Protein AF-A0A898CLA6-F1 (afdb_monomer)

Organism: Staphylococcus aureus (NCBI:txid1280)

Secondary structure (DSSP, 8-state):
--HHHHHHHHHHHHHHHHHHHHHHHHHHHHHHHHHHHHHHHHHHHHHHHHHHHHHHHHHHHHHHHHHHHHHHHTT-TT-HHHHHHHHHHHHHHHHHHHHHHHHT--HHHHHHHHHHHTT--

Radius of gyration: 32.2 Å; Cα contacts (8 Å, |Δi|>4): 39; chains: 1; bounding box: 63×28×93 Å

Solvent-accessible surface area (backbone atoms only — not comparable to full-atom values): 6650 Å² total; per-residue (Å²): 133,58,71,68,60,55,51,54,51,55,53,50,52,53,51,52,54,52,52,50,52,53,52,53,51,52,49,51,54,50,55,51,51,53,53,52,52,50,54,51,49,55,54,47,54,54,49,52,52,51,50,52,50,55,50,51,55,44,48,53,50,29,52,50,26,50,52,52,40,61,60,42,60,78,75,45,89,88,38,68,67,46,57,52,30,50,53,52,27,53,51,39,49,59,47,45,58,48,49,23,67,73,75,70,50,58,63,62,61,51,53,53,51,57,58,56,57,72,73,74,118

Foldseek 3Di:
DDPVVVVVVVVVVVVVVVVVVVVVVVVVVVVVVVVVVVVVVVVVVVVVVVLVVVLVVLVVLLVVLVVQLVVCVVVDPVDPSNVVSVVSNVVSLVVNVVSCVVVVHCVSVVVVVVVVVVVVD

Sequence (121 aa):
MNYETGFQLSVMDARLKKMRKQRDEYKKQRDELIVDIAKLRERNEELEDMWRTLKNELLGRYEFYRFRLNELQLESNANKSVAINMGAKINASAILYRMDKLDGTNEFYEFL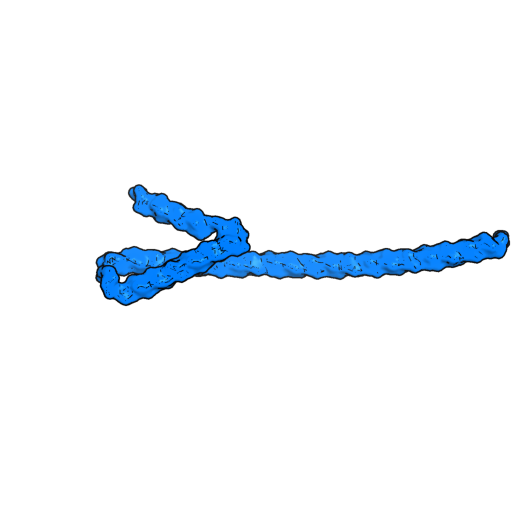GQMEDDTNE

Mean predicted aligned error: 7.44 Å

pLDDT: mean 90.62, std 11.42, range [44.25, 98.62]

Structure (mmCIF, N/CA/C/O backbone):
data_AF-A0A898CLA6-F1
#
_entry.id   AF-A0A898CLA6-F1
#
loop_
_atom_site.group_PDB
_atom_site.id
_atom_site.type_symbol
_atom_site.label_atom_id
_atom_site.label_alt_id
_atom_site.label_comp_id
_atom_site.label_asym_id
_atom_site.label_entity_id
_atom_site.label_seq_id
_atom_site.pdbx_PDB_ins_code
_atom_site.Cartn_x
_atom_site.Cartn_y
_atom_site.Cartn_z
_atom_site.occupancy
_atom_site.B_iso_or_equiv
_atom_site.auth_seq_id
_atom_site.auth_comp_id
_atom_site.auth_asym_id
_atom_site.auth_atom_id
_atom_site.pdbx_PDB_model_num
ATOM 1 N N . MET A 1 1 ? -35.315 0.508 58.890 1.00 62.09 1 MET A N 1
ATOM 2 C CA . MET A 1 1 ? -35.216 -0.032 57.515 1.00 62.09 1 MET A CA 1
ATOM 3 C C . MET A 1 1 ? -35.844 -1.416 57.496 1.00 62.09 1 MET A C 1
ATOM 5 O O . MET A 1 1 ? -35.534 -2.188 58.392 1.00 62.09 1 MET A O 1
ATOM 9 N N . ASN A 1 2 ? -36.729 -1.716 56.539 1.00 78.88 2 ASN A N 1
ATOM 10 C CA . ASN A 1 2 ? -37.276 -3.068 56.359 1.00 78.88 2 ASN A CA 1
ATOM 11 C C . ASN A 1 2 ? -36.193 -3.979 55.734 1.00 78.88 2 ASN A C 1
ATOM 13 O O . ASN A 1 2 ? -35.459 -3.538 54.848 1.00 78.88 2 ASN A O 1
ATOM 17 N N . TYR A 1 3 ? -36.089 -5.224 56.209 1.00 78.69 3 TYR A N 1
ATOM 18 C CA . TYR A 1 3 ? -35.170 -6.265 55.727 1.00 78.69 3 TYR A CA 1
ATOM 19 C C . TYR A 1 3 ? -35.209 -6.420 54.199 1.00 78.69 3 TYR A C 1
ATOM 21 O O . TYR A 1 3 ? -34.172 -6.515 53.546 1.00 78.69 3 TYR A O 1
ATOM 29 N N . GLU A 1 4 ? -36.405 -6.340 53.619 1.00 78.44 4 GLU A N 1
ATOM 30 C CA . GLU A 1 4 ? -36.633 -6.478 52.180 1.00 78.44 4 GLU A CA 1
ATOM 31 C C . GLU A 1 4 ? -36.024 -5.324 51.365 1.00 78.44 4 GLU A C 1
ATOM 33 O O . GLU A 1 4 ? -35.418 -5.540 50.315 1.00 78.44 4 GLU A O 1
ATOM 38 N N . THR A 1 5 ? -36.067 -4.101 51.902 1.00 82.19 5 THR A N 1
ATOM 39 C CA . THR A 1 5 ? -35.413 -2.926 51.306 1.00 82.19 5 THR A CA 1
ATOM 40 C C . THR A 1 5 ? -33.886 -3.041 51.374 1.00 82.19 5 THR A C 1
ATOM 42 O O . THR A 1 5 ? -33.197 -2.702 50.415 1.00 82.19 5 THR A O 1
ATOM 45 N N . GLY A 1 6 ? -33.342 -3.567 52.479 1.00 86.38 6 GLY A N 1
ATOM 46 C CA . GLY A 1 6 ? -31.902 -3.817 52.623 1.00 86.38 6 GLY A CA 1
ATOM 47 C C . GLY A 1 6 ? -31.386 -4.893 51.661 1.00 86.38 6 GLY A C 1
ATOM 48 O O . GLY A 1 6 ? -30.334 -4.725 51.041 1.00 86.38 6 GLY A O 1
ATOM 49 N N . PHE A 1 7 ? -32.158 -5.966 51.471 1.00 86.25 7 PHE A N 1
ATOM 50 C CA . PHE A 1 7 ? -31.835 -7.023 50.515 1.00 86.25 7 PHE A CA 1
ATOM 51 C C . PHE A 1 7 ? -31.806 -6.498 49.071 1.00 86.25 7 PHE A C 1
ATOM 53 O O . PHE A 1 7 ? -30.830 -6.729 48.355 1.00 86.25 7 PHE A O 1
ATOM 60 N N . GLN A 1 8 ? -32.813 -5.723 48.656 1.00 89.31 8 GLN A N 1
ATOM 61 C CA . GLN A 1 8 ? -32.862 -5.130 47.314 1.00 89.31 8 GLN A CA 1
ATOM 62 C C . GLN A 1 8 ? -31.679 -4.187 47.034 1.00 89.31 8 GLN A C 1
ATOM 64 O O . GLN A 1 8 ? -31.080 -4.265 45.957 1.00 89.31 8 GLN A O 1
ATOM 69 N N . LEU A 1 9 ? -31.286 -3.358 48.011 1.00 89.56 9 LEU A N 1
ATOM 70 C CA . LEU A 1 9 ? -30.104 -2.491 47.905 1.00 89.56 9 LEU A CA 1
ATOM 71 C C . LEU A 1 9 ? -28.814 -3.304 47.714 1.00 89.56 9 LEU A C 1
ATOM 73 O O . LEU A 1 9 ? -28.018 -2.994 46.828 1.00 89.56 9 LEU A O 1
ATOM 77 N N . SER A 1 10 ? -28.647 -4.402 48.458 1.00 90.81 10 SER A N 1
ATOM 78 C CA . SER A 1 10 ? -27.470 -5.276 48.327 1.00 90.81 10 SER A CA 1
ATOM 79 C C . SER A 1 10 ? -27.339 -5.898 46.926 1.00 90.81 10 SER A C 1
ATOM 81 O O . SER A 1 10 ? -26.244 -5.984 46.363 1.00 90.81 10 SER A O 1
ATOM 83 N N . VAL A 1 11 ? -28.470 -6.277 46.318 1.00 93.75 11 VAL A N 1
ATOM 84 C CA . VAL A 1 11 ? -28.520 -6.838 44.961 1.00 93.75 11 VAL A CA 1
ATOM 85 C C . VAL A 1 11 ? -28.194 -5.767 43.918 1.00 93.75 11 VAL A C 1
ATOM 87 O O . VAL A 1 11 ? -27.468 -6.047 42.957 1.00 93.75 11 VAL A O 1
ATOM 90 N N . MET A 1 12 ? -28.690 -4.538 44.097 1.00 95.81 12 MET A N 1
ATOM 91 C CA . MET A 1 12 ? -28.342 -3.407 43.231 1.00 95.81 12 MET A CA 1
ATOM 92 C C . MET A 1 12 ? -26.846 -3.093 43.282 1.00 95.81 12 MET A C 1
ATOM 94 O O . MET A 1 12 ? -26.231 -2.966 42.221 1.00 95.81 12 MET A O 1
ATOM 98 N N . ASP A 1 13 ? -26.240 -3.052 44.468 1.00 95.44 13 ASP A N 1
ATOM 99 C CA . ASP A 1 13 ? -24.802 -2.809 44.624 1.00 95.44 13 ASP A CA 1
ATOM 100 C C . ASP A 1 13 ? -23.953 -3.893 43.952 1.00 95.44 13 ASP A C 1
ATOM 102 O O . ASP A 1 13 ? -22.980 -3.590 43.250 1.00 95.44 13 ASP A O 1
ATOM 106 N N . ALA A 1 14 ? -24.343 -5.165 44.085 1.00 95.69 14 ALA A N 1
ATOM 107 C CA . ALA A 1 14 ? -23.670 -6.269 43.408 1.00 95.69 14 ALA A CA 1
ATOM 108 C C . ALA A 1 14 ? -23.733 -6.130 41.874 1.00 95.69 14 A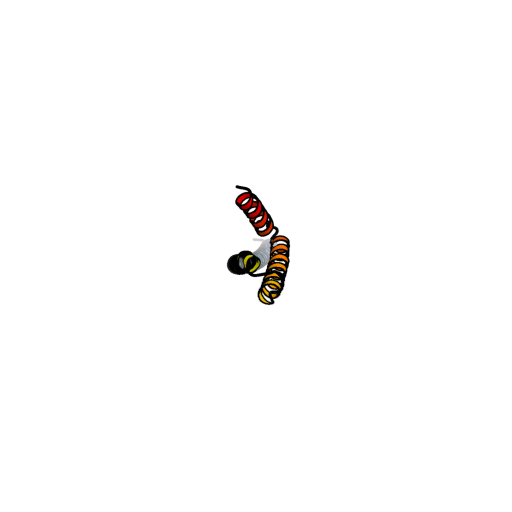LA A C 1
ATOM 110 O O . ALA A 1 14 ? -22.720 -6.314 41.187 1.00 95.69 14 ALA A O 1
ATOM 111 N N . ARG A 1 15 ? -24.897 -5.746 41.326 1.00 95.94 15 ARG A N 1
ATOM 112 C CA . ARG A 1 15 ? -25.068 -5.476 39.886 1.00 95.94 15 ARG A CA 1
ATOM 113 C C . ARG A 1 15 ? -24.218 -4.289 39.433 1.00 95.94 15 ARG A C 1
ATOM 115 O O . ARG A 1 15 ? -23.505 -4.403 38.438 1.00 95.94 15 ARG A O 1
ATOM 122 N N . LEU A 1 16 ? -24.224 -3.189 40.184 1.00 96.81 16 LEU A N 1
ATOM 123 C CA . LEU A 1 16 ? -23.402 -2.003 39.921 1.00 96.81 16 LEU A CA 1
ATOM 124 C C . LEU A 1 16 ? -21.909 -2.338 39.902 1.00 96.81 16 LEU A C 1
ATOM 126 O O . LEU A 1 16 ? -21.192 -1.921 38.991 1.00 96.81 16 LEU A O 1
ATOM 130 N N . LYS A 1 17 ? -21.436 -3.133 40.865 1.00 96.56 17 LYS A N 1
ATOM 131 C CA . LYS A 1 17 ? -20.040 -3.584 40.922 1.00 96.56 17 LYS A CA 1
ATOM 132 C C . LYS A 1 17 ? -19.664 -4.417 39.696 1.00 96.56 17 LYS A C 1
ATOM 134 O O . LYS A 1 17 ? -18.589 -4.209 39.136 1.00 96.56 17 LYS A O 1
ATOM 139 N N . LYS A 1 18 ? -20.545 -5.319 39.250 1.00 96.88 18 LYS A N 1
ATOM 140 C CA . LYS A 1 18 ? -20.336 -6.113 38.028 1.00 96.88 18 LYS A CA 1
ATOM 141 C C . LYS A 1 18 ? -20.267 -5.226 36.781 1.00 96.88 18 LYS A C 1
ATOM 143 O O . LYS A 1 18 ? -19.332 -5.363 36.000 1.00 96.88 18 LYS A O 1
ATOM 148 N N . MET A 1 19 ? -21.195 -4.279 36.641 1.00 96.88 19 MET A N 1
ATOM 149 C CA . MET A 1 19 ? -21.228 -3.342 35.510 1.00 96.88 19 MET A CA 1
ATOM 150 C C . MET A 1 19 ? -19.969 -2.466 35.450 1.00 96.88 19 MET A C 1
ATOM 152 O O . MET A 1 19 ? -19.422 -2.245 34.373 1.00 96.88 19 MET A O 1
ATOM 156 N N . ARG A 1 20 ? -19.467 -1.995 36.601 1.00 97.19 20 ARG A N 1
ATOM 157 C CA . ARG A 1 20 ? -18.213 -1.221 36.664 1.00 97.19 20 ARG A CA 1
ATOM 158 C C . ARG A 1 20 ? -17.012 -2.040 36.195 1.00 97.19 20 ARG A C 1
ATOM 160 O O . ARG A 1 20 ? -16.248 -1.533 35.385 1.00 97.19 20 ARG A O 1
ATOM 167 N N . LYS A 1 21 ? -16.890 -3.299 36.636 1.00 97.12 21 LYS A N 1
ATOM 168 C CA . LYS A 1 21 ? -15.815 -4.199 36.181 1.00 97.12 21 LYS A CA 1
ATOM 169 C C . LYS A 1 21 ? -15.839 -4.395 34.667 1.00 97.12 21 LYS A C 1
ATOM 171 O O . LYS A 1 21 ? -14.825 -4.169 34.024 1.00 97.12 21 LYS A O 1
ATOM 176 N N . GLN A 1 22 ? -17.006 -4.709 34.105 1.00 97.62 22 GLN A N 1
ATOM 177 C CA . GLN A 1 22 ? -17.159 -4.877 32.656 1.00 97.62 22 GLN A CA 1
ATOM 178 C C . GLN A 1 22 ? -16.796 -3.602 31.892 1.00 97.62 22 GLN A C 1
ATOM 180 O O . GLN A 1 22 ? -16.082 -3.649 30.898 1.00 97.62 22 GLN A O 1
ATOM 185 N N . ARG A 1 23 ? -17.241 -2.436 32.374 1.00 97.62 23 ARG A N 1
ATOM 186 C CA . ARG A 1 23 ? -16.865 -1.146 31.785 1.00 97.62 23 ARG A CA 1
ATOM 187 C C . ARG A 1 23 ? -15.349 -0.938 31.802 1.00 97.62 23 ARG A C 1
ATOM 189 O O . ARG A 1 23 ? -14.805 -0.444 30.821 1.00 97.62 23 ARG A O 1
ATOM 196 N N . ASP A 1 24 ? -14.686 -1.253 32.908 1.00 98.00 24 ASP A N 1
ATOM 197 C CA . ASP A 1 24 ? -13.244 -1.040 33.050 1.00 98.00 24 ASP A CA 1
ATOM 198 C C . ASP A 1 24 ? -12.443 -2.033 32.185 1.00 98.00 24 ASP A C 1
ATOM 200 O O . ASP A 1 24 ? -11.459 -1.639 31.563 1.00 98.00 24 ASP A O 1
ATOM 204 N N . GLU A 1 25 ? -12.922 -3.272 32.040 1.00 98.06 25 GLU A N 1
ATOM 205 C CA . GLU A 1 25 ? -12.394 -4.260 31.087 1.00 98.06 25 GLU A CA 1
ATOM 206 C C . GLU A 1 25 ? -12.535 -3.780 29.635 1.00 98.06 25 GLU A C 1
ATOM 208 O O . GLU A 1 25 ? -11.551 -3.773 28.897 1.00 98.06 25 GLU A O 1
ATOM 213 N N . TYR A 1 26 ? -13.715 -3.295 29.233 1.00 98.00 26 TYR A N 1
ATOM 214 C CA . TYR A 1 26 ? -13.919 -2.751 27.886 1.00 98.00 26 TYR A CA 1
ATOM 215 C C . TYR A 1 26 ? -13.074 -1.507 27.618 1.00 98.00 26 TYR A C 1
ATOM 217 O O . TYR A 1 26 ? -12.570 -1.336 26.510 1.00 98.00 26 TYR A O 1
ATOM 225 N N . LYS A 1 27 ? -12.891 -0.636 28.617 1.00 98.06 27 LYS A N 1
ATOM 226 C CA . LYS A 1 27 ? -11.983 0.512 28.496 1.00 98.06 27 LYS A CA 1
ATOM 227 C C . LYS A 1 27 ? -10.553 0.055 28.245 1.00 98.06 27 LYS A C 1
ATOM 229 O O . LYS A 1 27 ? -9.930 0.565 27.324 1.00 98.06 27 LYS A O 1
ATOM 234 N N . LYS A 1 28 ? -10.075 -0.933 29.004 1.00 97.94 28 LYS A N 1
ATOM 235 C CA . LYS A 1 28 ? -8.735 -1.493 28.820 1.00 97.94 28 LYS A CA 1
ATOM 236 C C . LYS A 1 28 ? -8.557 -2.083 27.417 1.00 97.94 28 LYS A C 1
ATOM 238 O O . LYS A 1 28 ? -7.599 -1.729 26.744 1.00 97.94 28 LYS A O 1
ATOM 243 N N . GLN A 1 29 ? -9.506 -2.898 26.953 1.00 98.38 29 GLN A N 1
ATOM 244 C CA . GLN A 1 29 ? -9.466 -3.471 25.600 1.00 98.38 29 GLN A CA 1
ATOM 245 C C . GLN A 1 29 ? -9.475 -2.393 24.514 1.00 98.38 29 GLN A C 1
ATOM 247 O O . GLN A 1 29 ? -8.731 -2.476 23.544 1.00 98.38 29 GLN A O 1
ATOM 252 N N . ARG A 1 30 ? -10.304 -1.357 24.673 1.00 98.38 30 ARG A N 1
ATOM 253 C CA . ARG A 1 30 ? -10.331 -0.222 23.748 1.00 98.38 30 ARG A CA 1
ATOM 254 C C . ARG A 1 30 ? -8.978 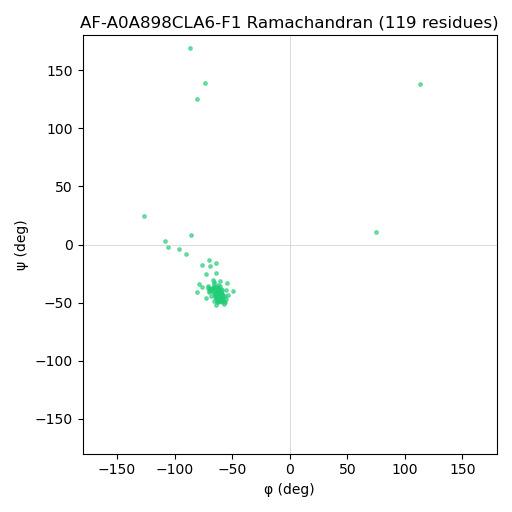0.486 23.710 1.00 98.38 30 ARG A C 1
ATOM 256 O O . ARG A 1 30 ? -8.507 0.808 22.627 1.00 98.38 30 ARG A O 1
ATOM 263 N N . ASP A 1 31 ? -8.382 0.748 24.866 1.00 98.44 31 ASP A N 1
ATOM 2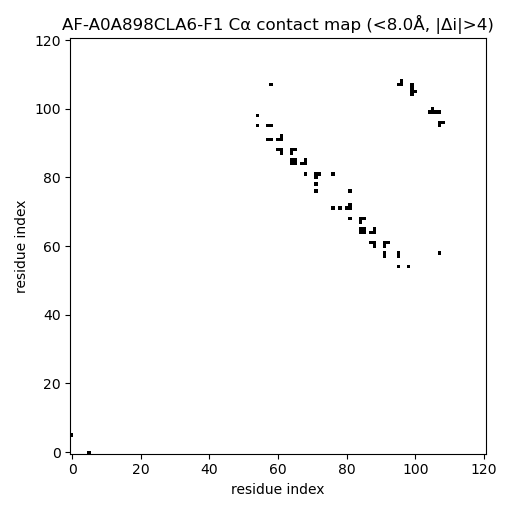64 C CA . ASP A 1 31 ? -7.108 1.461 24.947 1.00 98.44 31 ASP A CA 1
ATOM 265 C C . ASP A 1 31 ? -5.970 0.624 24.325 1.00 98.44 31 ASP A C 1
ATOM 267 O O . ASP A 1 31 ? -5.150 1.169 23.591 1.00 98.44 31 ASP A O 1
ATOM 271 N N . GLU A 1 32 ? -5.979 -0.701 24.510 1.00 98.38 32 GLU A N 1
ATOM 272 C CA . GLU A 1 32 ? -5.073 -1.637 23.821 1.00 98.38 32 GLU A CA 1
ATOM 273 C C . GLU A 1 32 ? -5.268 -1.604 22.294 1.00 98.38 32 GLU A C 1
ATOM 275 O O . GLU A 1 32 ? -4.301 -1.433 21.553 1.00 98.38 32 GLU A O 1
ATOM 280 N N . LEU A 1 33 ? -6.515 -1.656 21.812 1.00 98.56 33 LEU A N 1
ATOM 281 C CA . LEU A 1 33 ? -6.820 -1.564 20.378 1.00 98.56 33 LEU A CA 1
ATOM 282 C C . LEU A 1 33 ? -6.393 -0.225 19.766 1.00 98.56 33 LEU A C 1
ATOM 284 O O . LEU A 1 33 ? -5.939 -0.192 18.625 1.00 98.56 33 LEU A O 1
ATOM 288 N N . ILE A 1 34 ? -6.521 0.882 20.502 1.00 98.62 34 ILE A N 1
ATOM 289 C CA . ILE A 1 34 ? -6.053 2.198 20.045 1.00 98.62 34 ILE A CA 1
ATOM 290 C C . ILE A 1 34 ? -4.535 2.178 19.839 1.00 98.62 34 ILE A C 1
ATOM 292 O O . ILE A 1 34 ? -4.053 2.679 18.822 1.00 98.62 34 ILE A O 1
ATOM 296 N N . VAL A 1 35 ? -3.790 1.585 20.776 1.00 98.56 35 VAL A N 1
ATOM 297 C CA . VAL A 1 35 ? -2.330 1.454 20.670 1.00 98.56 35 VAL A CA 1
ATOM 298 C C . VAL A 1 35 ? -1.943 0.592 19.469 1.00 98.56 35 VAL A C 1
ATOM 300 O O . VAL A 1 35 ? -1.034 0.956 18.724 1.00 98.56 35 VAL A O 1
ATOM 303 N N . ASP A 1 36 ? -2.634 -0.520 19.241 1.00 98.56 36 ASP A N 1
ATOM 304 C CA . ASP A 1 36 ? -2.326 -1.400 18.113 1.00 98.56 36 ASP A CA 1
ATOM 305 C C . ASP A 1 36 ? -2.672 -0.758 16.762 1.00 98.56 36 ASP A C 1
ATOM 307 O O . ASP A 1 36 ? -1.884 -0.849 15.821 1.00 98.56 36 ASP A O 1
ATOM 311 N N . ILE A 1 37 ? -3.785 -0.022 16.670 1.00 98.62 37 ILE A N 1
ATOM 312 C CA . ILE A 1 37 ? -4.123 0.766 15.474 1.00 98.62 37 ILE A CA 1
ATOM 313 C C . ILE A 1 37 ? -3.054 1.829 15.199 1.00 98.62 37 ILE A C 1
ATOM 315 O O . ILE A 1 37 ? -2.715 2.050 14.038 1.00 98.62 37 ILE A O 1
ATOM 319 N N . ALA A 1 38 ? -2.505 2.474 16.232 1.00 98.56 38 ALA A N 1
ATOM 320 C CA . ALA A 1 38 ? -1.435 3.455 16.057 1.00 98.56 38 ALA A CA 1
ATOM 321 C C . ALA A 1 38 ? -0.175 2.819 15.444 1.00 98.56 38 ALA A C 1
ATOM 323 O O . ALA A 1 38 ? 0.341 3.337 14.458 1.00 98.56 38 ALA A O 1
ATOM 324 N N . LYS A 1 39 ? 0.251 1.653 15.948 1.00 98.38 39 LYS A N 1
ATOM 325 C CA . LYS A 1 39 ? 1.392 0.906 15.385 1.00 98.38 39 LYS A CA 1
ATOM 326 C C . LYS A 1 39 ? 1.147 0.457 13.945 1.00 98.38 39 LYS A C 1
ATOM 328 O O . LYS A 1 39 ? 2.056 0.485 13.124 1.00 98.38 39 LYS A O 1
ATOM 333 N N . LEU A 1 40 ? -0.077 0.023 13.630 1.00 98.62 40 LEU A N 1
ATOM 334 C CA . LEU A 1 40 ? -0.432 -0.372 12.266 1.00 98.62 40 LEU A CA 1
ATOM 335 C C . LEU A 1 40 ? -0.386 0.813 11.300 1.00 98.62 40 LEU A C 1
ATOM 337 O O . LEU A 1 40 ? 0.042 0.634 10.166 1.00 98.62 40 LEU A O 1
ATOM 341 N N . ARG A 1 41 ? -0.795 2.008 11.739 1.00 98.50 41 ARG A N 1
ATOM 342 C CA . ARG A 1 41 ? -0.701 3.231 10.929 1.00 98.50 41 ARG A CA 1
ATOM 343 C C . ARG A 1 41 ? 0.747 3.619 10.657 1.00 98.50 41 ARG A C 1
ATOM 345 O O . ARG A 1 41 ? 1.085 3.801 9.498 1.00 98.50 41 ARG A O 1
ATOM 352 N N . GLU A 1 42 ? 1.588 3.639 11.689 1.00 98.38 42 GLU A N 1
ATOM 353 C CA . GLU A 1 42 ? 3.029 3.901 11.553 1.00 98.38 42 GLU A CA 1
ATOM 354 C C . GLU A 1 42 ? 3.678 2.919 10.567 1.00 98.38 42 GLU A C 1
ATOM 356 O O . GLU A 1 42 ? 4.356 3.315 9.625 1.00 98.38 42 GLU A O 1
ATOM 361 N N . ARG A 1 43 ? 3.379 1.621 10.702 1.00 98.12 43 ARG A N 1
ATOM 362 C CA . ARG A 1 43 ? 3.906 0.612 9.781 1.00 98.12 43 ARG A CA 1
ATOM 363 C C . ARG A 1 43 ? 3.380 0.767 8.351 1.00 98.12 43 ARG A C 1
ATOM 365 O O . ARG A 1 43 ? 4.082 0.408 7.410 1.00 98.12 43 ARG A O 1
ATOM 372 N N . ASN A 1 44 ? 2.148 1.242 8.182 1.00 98.25 44 ASN A N 1
ATOM 373 C CA . ASN A 1 44 ? 1.574 1.478 6.862 1.00 98.25 44 ASN A CA 1
ATOM 374 C C . ASN A 1 44 ? 2.242 2.675 6.170 1.00 98.25 44 ASN A C 1
ATOM 376 O O . ASN A 1 44 ? 2.568 2.564 4.995 1.00 98.25 44 ASN A O 1
ATOM 380 N N . GLU A 1 45 ? 2.526 3.753 6.907 1.00 97.75 45 GLU A N 1
ATOM 381 C CA . GLU A 1 45 ? 3.296 4.903 6.404 1.00 97.75 45 GLU A CA 1
ATOM 382 C C . GLU A 1 45 ? 4.699 4.473 5.941 1.00 97.75 45 GLU A C 1
ATOM 384 O O . GLU A 1 45 ? 5.105 4.776 4.821 1.00 97.75 45 GLU A O 1
ATOM 389 N N . GLU A 1 46 ? 5.409 3.659 6.734 1.00 98.25 46 GLU A N 1
ATOM 390 C CA . GLU A 1 46 ? 6.713 3.111 6.327 1.00 98.25 46 GLU A CA 1
ATOM 391 C C . GLU A 1 46 ? 6.632 2.280 5.033 1.00 98.25 46 GLU A C 1
ATOM 393 O O . GLU A 1 46 ? 7.530 2.331 4.190 1.00 98.25 46 GLU A O 1
ATOM 398 N N . LEU A 1 47 ? 5.570 1.486 4.865 1.00 97.75 47 LEU A N 1
ATOM 399 C CA . LEU A 1 47 ? 5.372 0.675 3.662 1.00 97.75 47 LEU A CA 1
ATOM 400 C C . LEU A 1 47 ? 5.054 1.534 2.434 1.00 97.75 47 LEU A C 1
ATOM 402 O O . LEU A 1 47 ? 5.536 1.214 1.346 1.00 97.75 47 LEU A O 1
ATOM 406 N N . GLU A 1 48 ? 4.288 2.612 2.598 1.00 96.81 48 GLU A N 1
ATOM 407 C CA . GLU A 1 48 ? 4.015 3.590 1.540 1.00 96.81 48 GLU A CA 1
ATOM 408 C C . GLU A 1 48 ? 5.310 4.284 1.081 1.00 96.81 48 GLU A C 1
ATOM 410 O O . GLU A 1 48 ? 5.575 4.372 -0.122 1.00 96.81 48 GLU A O 1
ATOM 415 N N . ASP A 1 49 ? 6.183 4.669 2.015 1.00 97.69 49 ASP A N 1
ATOM 416 C CA . ASP A 1 49 ? 7.492 5.257 1.701 1.00 97.69 49 ASP A CA 1
ATOM 417 C C . ASP A 1 49 ? 8.430 4.270 0.987 1.00 97.69 49 ASP A C 1
ATOM 419 O O . ASP A 1 49 ? 9.105 4.616 0.005 1.00 97.69 49 ASP A O 1
ATOM 423 N N . MET A 1 50 ? 8.461 3.012 1.438 1.00 97.88 50 MET A N 1
ATOM 424 C CA . MET A 1 50 ? 9.223 1.950 0.774 1.00 97.88 50 MET A CA 1
ATOM 425 C C . MET A 1 50 ? 8.702 1.682 -0.642 1.00 97.88 50 MET A C 1
ATOM 427 O O . MET A 1 50 ? 9.497 1.520 -1.572 1.00 97.88 50 MET A O 1
ATOM 431 N N . TRP A 1 51 ? 7.379 1.654 -0.819 1.00 97.75 51 TRP A N 1
ATOM 432 C CA . TRP A 1 51 ? 6.739 1.490 -2.122 1.00 97.75 51 TRP A CA 1
ATOM 433 C C . TRP A 1 51 ? 7.136 2.611 -3.081 1.00 97.75 51 TRP A C 1
ATOM 435 O O . TRP A 1 51 ? 7.585 2.341 -4.199 1.00 97.75 51 TRP A O 1
ATOM 445 N N . ARG A 1 52 ? 7.049 3.864 -2.622 1.00 96.38 52 ARG A N 1
ATOM 446 C CA . ARG A 1 52 ? 7.422 5.042 -3.410 1.00 96.38 52 ARG A CA 1
ATOM 447 C C . ARG A 1 52 ? 8.895 5.016 -3.806 1.00 96.38 52 ARG A C 1
ATOM 449 O O . ARG A 1 52 ? 9.225 5.265 -4.963 1.00 96.38 52 ARG A O 1
ATOM 456 N N . THR A 1 53 ? 9.776 4.659 -2.873 1.00 97.94 53 THR A N 1
ATOM 457 C CA . THR A 1 53 ? 11.210 4.484 -3.148 1.00 97.94 53 THR A CA 1
ATOM 458 C C . THR A 1 53 ? 11.443 3.453 -4.251 1.00 97.94 53 THR A C 1
ATOM 460 O O . THR A 1 53 ? 12.107 3.752 -5.242 1.00 97.94 53 THR A O 1
ATOM 463 N N . LEU A 1 54 ? 10.842 2.265 -4.129 1.00 97.69 54 LEU A N 1
ATOM 464 C CA . LEU A 1 54 ? 10.980 1.195 -5.119 1.00 97.69 54 LEU A CA 1
ATOM 465 C C . LEU A 1 54 ? 10.470 1.621 -6.503 1.00 97.69 54 LEU A C 1
ATOM 467 O O . LEU A 1 54 ? 11.095 1.314 -7.521 1.00 97.69 54 LEU A O 1
ATOM 471 N N . LYS A 1 55 ? 9.343 2.337 -6.542 1.00 97.62 55 LYS A N 1
ATOM 472 C CA . LYS A 1 55 ? 8.751 2.845 -7.781 1.00 97.62 55 LYS A CA 1
ATOM 473 C C . LYS A 1 55 ? 9.674 3.848 -8.470 1.00 97.62 55 LYS A C 1
ATOM 475 O O . LYS A 1 55 ? 9.938 3.706 -9.662 1.00 97.62 55 LYS A O 1
ATOM 480 N N . ASN A 1 56 ? 10.234 4.788 -7.710 1.00 96.44 56 ASN A N 1
ATOM 481 C CA . ASN A 1 56 ? 11.182 5.784 -8.212 1.00 96.44 56 ASN A CA 1
ATOM 482 C C . ASN A 1 56 ? 12.482 5.148 -8.720 1.00 96.44 56 ASN A C 1
ATOM 484 O O . ASN A 1 56 ? 12.975 5.516 -9.784 1.00 96.44 56 ASN A O 1
ATOM 488 N N . GLU A 1 57 ? 13.031 4.160 -8.007 1.00 97.75 57 GLU A N 1
ATOM 489 C CA . GLU A 1 57 ? 14.208 3.422 -8.479 1.00 97.75 57 GLU A CA 1
ATOM 490 C C . GLU A 1 57 ? 13.942 2.726 -9.818 1.00 97.75 57 GLU A C 1
ATOM 492 O O . GLU A 1 57 ? 14.787 2.735 -10.717 1.00 97.75 57 GLU A O 1
ATOM 497 N N . LEU A 1 58 ? 12.769 2.107 -9.961 1.00 97.88 58 LEU A N 1
ATOM 498 C CA . LEU A 1 58 ? 12.385 1.438 -11.195 1.00 97.88 58 LEU A CA 1
ATOM 499 C C . LEU A 1 58 ? 12.142 2.433 -12.337 1.00 97.88 58 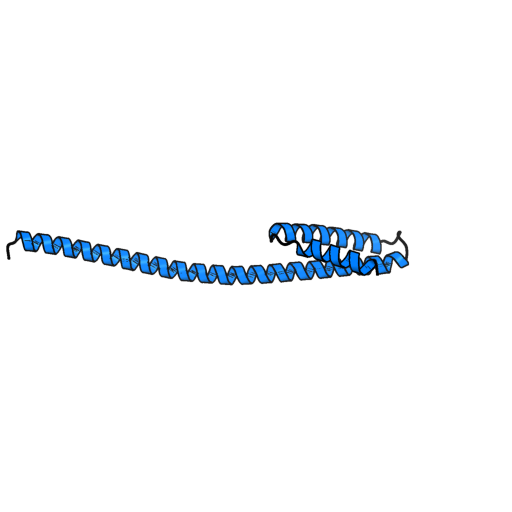LEU A C 1
ATOM 501 O O . LEU A 1 58 ? 12.542 2.151 -13.470 1.00 97.88 58 LEU A O 1
ATOM 505 N N . LEU A 1 59 ? 11.549 3.592 -12.043 1.00 96.62 59 LEU A N 1
ATOM 506 C CA . LEU A 1 59 ? 11.391 4.690 -12.995 1.00 96.62 59 LEU A CA 1
ATOM 507 C C . LEU A 1 59 ? 12.755 5.174 -13.504 1.00 96.62 59 LEU A C 1
ATOM 509 O O . LEU A 1 59 ? 12.977 5.210 -14.713 1.00 96.62 59 LEU A O 1
ATOM 513 N N . GLY A 1 60 ? 13.716 5.402 -12.605 1.00 95.94 60 GLY A N 1
ATOM 514 C CA . GLY A 1 60 ? 15.081 5.775 -12.984 1.00 95.94 60 GLY A CA 1
ATOM 515 C C . GLY A 1 60 ? 15.780 4.711 -13.843 1.00 95.94 60 GLY A C 1
ATOM 516 O O . GLY A 1 60 ? 16.499 5.034 -14.789 1.00 95.94 60 GLY A O 1
ATOM 517 N N . ARG A 1 61 ? 15.533 3.415 -13.595 1.00 97.12 61 ARG A N 1
ATOM 518 C CA . ARG A 1 61 ? 16.029 2.339 -14.480 1.00 97.12 61 ARG A CA 1
ATOM 519 C C . ARG A 1 61 ? 15.373 2.387 -15.858 1.00 97.12 61 ARG A C 1
ATOM 521 O O . ARG A 1 61 ? 16.056 2.177 -16.859 1.00 97.12 61 ARG A O 1
ATOM 528 N N . TYR A 1 62 ? 14.069 2.646 -15.926 1.00 96.44 62 TYR A N 1
ATOM 529 C CA . TYR A 1 62 ? 13.356 2.800 -17.193 1.00 96.44 62 TYR A CA 1
ATOM 530 C C . TYR A 1 62 ? 13.933 3.958 -18.022 1.00 96.44 62 TYR A C 1
ATOM 532 O O . TYR A 1 62 ? 14.243 3.770 -19.204 1.00 96.44 62 TYR A O 1
ATOM 540 N N . GLU A 1 63 ? 14.137 5.116 -17.395 1.00 94.31 63 GLU A N 1
ATOM 541 C CA . GLU A 1 63 ? 14.792 6.282 -17.997 1.00 94.31 63 GLU A CA 1
ATOM 542 C C . GLU A 1 63 ? 16.190 5.947 -18.505 1.00 94.31 63 GLU A C 1
ATOM 544 O O . GLU A 1 63 ? 16.505 6.214 -19.666 1.00 94.31 63 GLU A O 1
ATOM 549 N N . PHE A 1 64 ? 16.998 5.284 -17.676 1.00 94.62 64 PHE A N 1
ATOM 550 C CA . PHE A 1 64 ? 18.339 4.853 -18.050 1.00 94.62 64 PHE A CA 1
ATOM 551 C C . PHE A 1 64 ? 18.327 3.974 -19.307 1.00 94.62 64 PHE A C 1
ATOM 553 O O . PHE A 1 64 ? 19.063 4.243 -20.257 1.00 94.62 64 PHE A O 1
ATOM 560 N N . TYR A 1 65 ? 17.471 2.946 -19.368 1.00 93.81 65 TYR A N 1
ATOM 561 C CA . TYR A 1 65 ? 17.398 2.075 -20.546 1.00 93.81 65 TYR A CA 1
ATOM 562 C C . TYR A 1 65 ? 16.904 2.815 -21.790 1.00 93.81 65 TYR A C 1
ATOM 564 O O . TYR A 1 65 ? 17.396 2.555 -22.888 1.00 93.81 65 TYR A O 1
ATOM 572 N N . ARG A 1 66 ? 15.961 3.753 -21.642 1.00 90.69 66 ARG A N 1
ATOM 573 C CA . ARG A 1 66 ? 15.519 4.618 -22.743 1.00 90.69 66 ARG A CA 1
ATOM 574 C C . ARG A 1 66 ? 16.668 5.481 -23.262 1.00 90.69 66 ARG A C 1
ATOM 576 O O . ARG A 1 66 ? 16.892 5.498 -24.467 1.00 90.69 66 ARG A O 1
ATOM 583 N N . PHE A 1 67 ? 17.393 6.153 -22.373 1.00 90.00 67 PHE A N 1
ATOM 584 C CA . PHE A 1 67 ? 18.536 6.986 -22.735 1.00 90.00 67 PHE A CA 1
ATOM 585 C C . PHE A 1 67 ? 19.608 6.169 -23.469 1.00 90.00 67 PHE A C 1
ATOM 587 O O . PHE A 1 67 ? 20.028 6.533 -24.565 1.00 90.00 67 PHE A O 1
ATOM 594 N N . ARG A 1 68 ? 19.966 4.994 -22.934 1.00 90.00 68 ARG A N 1
ATOM 595 C CA . ARG A 1 68 ? 20.915 4.075 -23.580 1.00 90.00 68 ARG A CA 1
ATOM 596 C C . ARG A 1 68 ? 20.452 3.617 -24.959 1.00 90.00 68 ARG A C 1
ATOM 598 O O . ARG A 1 68 ? 21.277 3.483 -25.855 1.00 90.00 68 ARG A O 1
ATOM 605 N N . LEU A 1 69 ? 19.156 3.367 -25.151 1.00 88.38 69 LEU A N 1
ATOM 606 C CA . LEU A 1 69 ? 18.617 3.023 -26.469 1.00 88.38 69 LEU A CA 1
ATOM 607 C C . LEU A 1 69 ? 18.765 4.172 -27.466 1.00 88.38 69 LEU A C 1
ATOM 609 O O . LEU A 1 69 ? 19.143 3.902 -28.602 1.00 88.38 69 LEU A O 1
ATOM 613 N N . ASN A 1 70 ? 18.526 5.416 -27.047 1.00 85.56 70 ASN A N 1
ATOM 614 C CA . ASN A 1 70 ? 18.719 6.585 -27.907 1.00 85.56 70 ASN A CA 1
ATOM 615 C C . ASN A 1 70 ? 20.189 6.725 -28.344 1.00 85.56 70 ASN A C 1
ATOM 617 O O . ASN A 1 70 ? 20.448 6.929 -29.527 1.00 85.56 70 ASN A O 1
ATOM 621 N N . GLU A 1 71 ? 21.151 6.547 -27.427 1.00 83.69 71 GLU A N 1
ATOM 622 C CA . GLU A 1 71 ? 22.585 6.548 -27.771 1.00 83.69 71 GLU A CA 1
ATOM 623 C C . GLU A 1 71 ? 22.933 5.428 -28.765 1.00 83.69 71 GLU A C 1
ATOM 625 O O . GLU A 1 71 ? 23.587 5.662 -29.777 1.00 83.69 71 GLU A O 1
ATOM 630 N N . LEU A 1 72 ? 22.469 4.202 -28.505 1.00 81.75 72 LEU A N 1
ATOM 631 C CA . LEU A 1 72 ? 22.817 3.027 -29.312 1.00 81.75 72 LEU A CA 1
ATOM 632 C C . LEU A 1 72 ? 22.139 3.000 -30.688 1.00 81.75 72 LEU A C 1
ATOM 634 O O . LEU A 1 72 ? 22.658 2.364 -31.605 1.00 81.75 72 LEU A O 1
ATOM 638 N N . GLN A 1 73 ? 20.988 3.654 -30.858 1.00 67.44 73 GLN A N 1
ATOM 639 C CA . GLN A 1 73 ? 20.328 3.778 -32.162 1.00 67.44 73 GLN A CA 1
ATOM 640 C C . GLN A 1 73 ? 21.176 4.570 -33.170 1.00 67.44 73 GLN A C 1
ATOM 642 O O . GLN A 1 73 ? 21.080 4.308 -34.368 1.00 67.44 73 GLN A O 1
ATOM 647 N N . LEU A 1 74 ? 22.073 5.448 -32.703 1.00 62.62 74 LEU A N 1
ATOM 648 C CA . LEU A 1 74 ? 23.083 6.097 -33.548 1.00 62.62 74 LEU A CA 1
ATOM 649 C C . LEU A 1 74 ? 24.161 5.109 -34.048 1.00 62.62 74 LEU A C 1
ATOM 651 O O . LEU A 1 74 ? 24.834 5.392 -35.036 1.00 62.62 74 LEU A O 1
ATOM 655 N N . GLU A 1 75 ? 24.309 3.941 -33.410 1.00 59.34 75 GLU A N 1
ATOM 656 C CA . GLU A 1 75 ? 25.404 2.986 -33.641 1.00 59.34 75 GLU A CA 1
ATOM 657 C C . GLU A 1 75 ? 25.013 1.711 -34.430 1.00 59.34 75 GLU A C 1
ATOM 659 O O . GLU A 1 75 ? 25.907 0.927 -34.744 1.00 59.34 75 GLU A O 1
ATOM 664 N N . SER A 1 76 ? 23.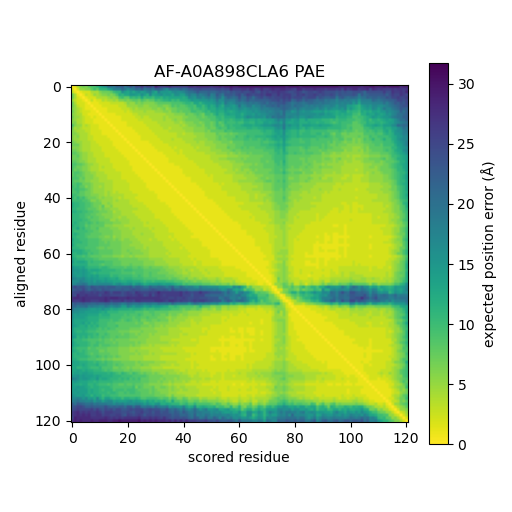729 1.522 -34.808 1.00 60.59 76 SER A N 1
ATOM 665 C CA . SER A 1 76 ? 23.129 0.425 -35.629 1.00 60.59 76 SER A CA 1
ATOM 666 C C . SER A 1 76 ? 22.152 -0.517 -34.897 1.00 60.59 76 SER A C 1
ATOM 668 O O . SER A 1 76 ? 22.418 -1.037 -33.812 1.00 60.59 76 SER A O 1
ATOM 670 N N . ASN A 1 77 ? 21.043 -0.852 -35.573 1.00 62.78 77 ASN A N 1
ATOM 671 C CA . ASN A 1 77 ? 19.936 -1.687 -35.077 1.00 62.78 77 ASN A CA 1
ATOM 672 C C . ASN A 1 77 ? 20.266 -3.185 -34.894 1.00 62.78 77 ASN A C 1
ATOM 674 O O . ASN A 1 77 ? 19.500 -3.902 -34.254 1.00 62.78 77 ASN A O 1
ATOM 678 N N . ALA A 1 78 ? 21.391 -3.681 -35.423 1.00 64.50 78 ALA A N 1
ATOM 679 C CA . ALA A 1 78 ? 21.820 -5.082 -35.268 1.00 64.50 78 ALA A CA 1
ATOM 680 C C . ALA A 1 78 ? 22.616 -5.345 -33.968 1.00 64.50 78 ALA A C 1
ATOM 682 O O . ALA A 1 78 ? 23.193 -6.418 -33.776 1.00 64.50 78 ALA A O 1
ATOM 683 N N . ASN A 1 79 ? 22.681 -4.358 -33.072 1.00 79.25 79 ASN A N 1
ATOM 684 C CA . ASN A 1 79 ? 23.504 -4.399 -31.873 1.00 79.25 79 ASN A CA 1
ATOM 685 C C . ASN A 1 79 ? 22.826 -5.201 -30.742 1.00 79.25 79 ASN A C 1
ATOM 687 O O . ASN A 1 79 ? 21.719 -4.889 -30.303 1.00 79.25 79 ASN A O 1
ATOM 691 N N . LYS A 1 80 ? 23.522 -6.210 -30.200 1.00 84.31 80 LYS A N 1
ATOM 692 C CA . LYS A 1 80 ? 23.059 -6.997 -29.036 1.00 84.31 80 LYS A CA 1
ATOM 693 C C . LYS A 1 80 ? 22.715 -6.111 -27.832 1.00 84.31 80 LYS A C 1
ATOM 695 O O . LYS A 1 80 ? 21.791 -6.424 -27.087 1.00 84.31 80 LYS A O 1
ATOM 700 N N . SER A 1 81 ? 23.430 -4.998 -27.666 1.00 86.19 81 SER A N 1
ATOM 701 C CA . SER A 1 81 ? 23.169 -4.011 -26.616 1.00 86.19 81 SER A CA 1
ATOM 702 C C . SER A 1 81 ? 21.784 -3.369 -26.760 1.00 86.19 81 SER A C 1
ATOM 704 O O . SER A 1 81 ? 21.085 -3.197 -25.761 1.00 86.19 81 SER A O 1
ATOM 706 N N . VAL A 1 82 ? 21.339 -3.087 -27.991 1.00 86.50 82 VAL A N 1
ATOM 707 C CA . VAL A 1 82 ? 19.993 -2.552 -28.261 1.00 86.50 82 VAL A CA 1
ATOM 708 C C . VAL A 1 82 ? 18.938 -3.560 -27.817 1.00 86.50 82 VAL A C 1
ATOM 710 O O . VAL A 1 82 ? 18.048 -3.205 -27.053 1.00 86.50 82 VAL A O 1
ATOM 713 N N . ALA A 1 83 ? 19.072 -4.834 -28.200 1.00 87.75 83 ALA A N 1
ATOM 714 C CA . ALA A 1 83 ? 18.112 -5.871 -27.812 1.00 87.75 83 ALA A CA 1
ATOM 715 C C . ALA A 1 83 ? 17.984 -6.024 -26.282 1.00 87.75 83 ALA A C 1
ATOM 717 O O . ALA A 1 83 ? 16.873 -6.124 -25.760 1.00 87.75 83 ALA A O 1
ATOM 718 N N . ILE A 1 84 ? 19.109 -5.991 -25.557 1.00 90.81 84 ILE A N 1
ATOM 719 C CA . ILE A 1 84 ? 19.131 -6.087 -24.089 1.00 90.81 84 ILE A CA 1
ATOM 720 C C . ILE A 1 84 ? 18.428 -4.885 -23.450 1.00 90.81 84 ILE A C 1
ATOM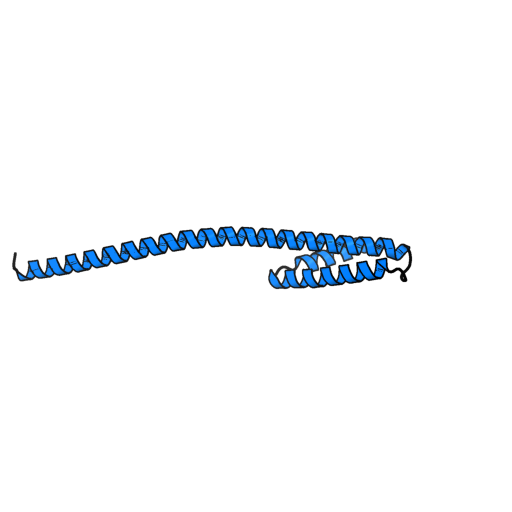 722 O O . ILE A 1 84 ? 17.524 -5.070 -22.635 1.00 90.81 84 ILE A O 1
ATOM 726 N N . ASN A 1 85 ? 18.810 -3.660 -23.826 1.00 91.56 85 ASN A N 1
ATOM 727 C CA . ASN A 1 85 ? 18.214 -2.453 -23.249 1.00 91.56 85 ASN A CA 1
ATOM 728 C C . ASN A 1 85 ? 16.728 -2.323 -23.620 1.00 91.56 85 ASN A C 1
ATOM 730 O O . ASN A 1 85 ? 15.930 -1.899 -22.789 1.00 91.56 85 ASN A O 1
ATOM 734 N N . MET A 1 86 ? 16.328 -2.759 -24.820 1.00 90.94 86 MET A N 1
ATOM 735 C CA . MET A 1 86 ? 14.927 -2.788 -25.249 1.00 90.94 86 MET A CA 1
ATOM 736 C C . MET A 1 86 ? 14.105 -3.734 -24.373 1.00 90.94 86 MET A C 1
ATOM 738 O O . MET A 1 86 ? 13.067 -3.337 -23.845 1.00 90.94 86 MET A O 1
ATOM 742 N N . GLY A 1 87 ? 14.589 -4.962 -24.164 1.00 93.56 87 GLY A N 1
ATOM 743 C CA . GLY A 1 87 ? 13.930 -5.926 -23.284 1.00 93.56 87 GLY A CA 1
ATOM 744 C C . GLY A 1 87 ? 13.832 -5.423 -21.843 1.00 93.56 87 GLY A C 1
ATOM 745 O O . GLY A 1 87 ? 12.775 -5.526 -21.220 1.00 93.56 87 GLY A O 1
ATOM 746 N N . ALA A 1 88 ? 14.903 -4.817 -21.324 1.00 95.50 88 ALA A N 1
ATOM 747 C CA . ALA A 1 88 ? 14.922 -4.248 -19.980 1.00 95.50 88 ALA A CA 1
ATOM 748 C C . ALA A 1 88 ? 13.940 -3.070 -19.826 1.00 95.50 88 ALA A C 1
ATOM 750 O O . ALA A 1 88 ? 13.176 -3.039 -18.861 1.00 95.50 88 ALA A O 1
ATOM 751 N N . LYS A 1 89 ? 13.883 -2.161 -20.810 1.00 95.56 89 LYS A N 1
ATOM 752 C CA . LYS A 1 89 ? 12.919 -1.051 -20.862 1.00 95.56 89 LYS A CA 1
ATOM 753 C C . LYS A 1 89 ? 11.472 -1.553 -20.879 1.00 95.56 89 LYS A C 1
ATOM 755 O O . LYS A 1 89 ? 10.652 -1.059 -20.110 1.00 95.56 89 LYS A O 1
ATOM 760 N N . ILE A 1 90 ? 11.160 -2.542 -21.723 1.00 95.38 90 ILE A N 1
ATOM 761 C CA . ILE A 1 90 ? 9.812 -3.133 -21.820 1.00 95.38 90 ILE A CA 1
ATOM 762 C C . ILE A 1 90 ? 9.406 -3.766 -20.486 1.00 95.38 90 ILE A C 1
ATOM 764 O O . ILE A 1 90 ? 8.297 -3.534 -20.006 1.00 95.38 90 ILE A O 1
ATOM 768 N N . ASN A 1 91 ? 10.309 -4.522 -19.858 1.00 97.62 91 ASN A N 1
ATOM 769 C CA . ASN A 1 91 ? 10.044 -5.134 -18.558 1.00 97.62 91 ASN A CA 1
ATOM 770 C C . ASN A 1 91 ? 9.806 -4.085 -17.465 1.00 97.62 91 ASN A C 1
ATOM 772 O O . ASN A 1 91 ? 8.836 -4.202 -16.719 1.00 97.62 91 ASN A O 1
ATOM 776 N N . ALA A 1 92 ? 10.648 -3.049 -17.387 1.00 97.44 92 ALA A N 1
ATOM 777 C CA . ALA A 1 92 ? 10.480 -1.971 -16.414 1.00 97.44 92 ALA A CA 1
ATOM 778 C C . ALA A 1 92 ? 9.146 -1.233 -16.611 1.00 97.44 92 ALA A C 1
ATOM 780 O O . ALA A 1 92 ? 8.400 -1.057 -15.653 1.00 97.44 92 ALA A O 1
ATOM 781 N N . SER A 1 93 ? 8.795 -0.906 -17.859 1.00 96.75 93 SER A N 1
ATOM 782 C CA . SER A 1 93 ? 7.508 -0.296 -18.214 1.00 96.75 93 SER A CA 1
ATOM 783 C C . SER A 1 93 ? 6.318 -1.155 -17.780 1.00 96.75 93 SER A C 1
ATOM 785 O O . SER A 1 93 ? 5.399 -0.663 -17.130 1.00 96.75 93 SER A O 1
ATOM 787 N N . ALA A 1 94 ? 6.348 -2.459 -18.069 1.00 97.44 94 ALA A N 1
ATOM 788 C CA . ALA A 1 94 ? 5.272 -3.371 -17.689 1.00 97.44 94 ALA A CA 1
ATOM 789 C C . ALA A 1 94 ? 5.086 -3.465 -16.166 1.00 97.44 94 ALA A C 1
ATOM 791 O O . ALA A 1 94 ? 3.957 -3.622 -15.697 1.00 97.44 94 ALA A O 1
ATOM 792 N N . ILE A 1 95 ? 6.174 -3.386 -15.395 1.00 98.12 95 ILE A N 1
ATOM 793 C CA . ILE A 1 95 ? 6.110 -3.375 -13.932 1.00 98.12 95 ILE A CA 1
ATOM 794 C C . ILE A 1 95 ? 5.564 -2.031 -13.437 1.00 98.12 95 ILE A C 1
ATOM 796 O O . ILE A 1 95 ? 4.637 -2.048 -12.635 1.00 98.12 95 ILE A O 1
ATOM 800 N N . LEU A 1 96 ? 6.044 -0.894 -13.949 1.00 97.88 96 LEU A N 1
ATOM 801 C CA . LEU A 1 96 ? 5.555 0.436 -13.560 1.00 97.88 96 LEU A CA 1
ATOM 802 C C . LEU A 1 96 ? 4.049 0.594 -13.820 1.00 97.88 96 LEU A C 1
ATOM 804 O O . LEU A 1 96 ? 3.318 0.999 -12.924 1.00 97.88 96 LEU A O 1
ATOM 808 N N . TYR A 1 97 ? 3.546 0.127 -14.969 1.00 96.94 97 TYR A N 1
ATOM 809 C CA . TYR A 1 97 ? 2.100 0.088 -15.236 1.00 96.94 97 TYR A CA 1
ATOM 810 C C . TYR A 1 97 ? 1.307 -0.772 -14.246 1.00 96.94 97 TYR A C 1
ATOM 812 O O . TYR A 1 97 ? 0.126 -0.524 -14.007 1.00 96.94 97 TYR A O 1
ATOM 820 N N . ARG A 1 98 ? 1.906 -1.840 -13.707 1.00 97.56 98 ARG A N 1
ATOM 821 C CA . ARG A 1 98 ? 1.259 -2.648 -12.664 1.00 97.56 98 ARG A CA 1
ATOM 822 C C . ARG A 1 98 ? 1.304 -1.943 -11.319 1.00 97.56 98 ARG A C 1
ATOM 824 O O . ARG A 1 98 ? 0.335 -2.064 -10.584 1.00 97.56 98 ARG A O 1
ATOM 831 N N . MET A 1 99 ? 2.391 -1.237 -11.014 1.00 97.56 99 MET A N 1
ATOM 832 C CA . MET A 1 99 ? 2.509 -0.452 -9.787 1.00 97.56 99 MET A CA 1
ATOM 833 C C . MET A 1 99 ? 1.431 0.634 -9.742 1.00 97.56 99 MET A C 1
ATOM 835 O O . MET A 1 99 ? 0.672 0.642 -8.783 1.00 97.56 99 MET A O 1
ATOM 839 N N . ASP A 1 100 ? 1.255 1.395 -10.826 1.00 96.44 100 ASP A N 1
ATOM 840 C CA . ASP A 1 100 ? 0.166 2.375 -10.990 1.00 96.44 100 ASP A CA 1
ATOM 841 C C . ASP A 1 100 ? -1.226 1.761 -10.751 1.00 96.44 100 ASP A C 1
ATOM 843 O O . ASP A 1 100 ? -2.069 2.297 -10.039 1.00 96.44 100 ASP A O 1
ATOM 847 N N . LYS A 1 101 ? -1.482 0.561 -11.285 1.00 96.00 101 LYS A N 1
ATOM 848 C CA . LYS A 1 101 ? -2.757 -0.138 -11.041 1.00 96.00 101 LYS A CA 1
ATOM 849 C C . LYS A 1 101 ? -2.946 -0.582 -9.592 1.00 96.00 101 LYS A C 1
ATOM 851 O O . LYS A 1 101 ? -4.087 -0.726 -9.161 1.00 96.00 101 LYS A O 1
ATOM 856 N N . LEU A 1 102 ? -1.859 -0.896 -8.889 1.00 96.00 102 LEU A N 1
ATOM 857 C CA . LEU A 1 102 ? -1.897 -1.391 -7.513 1.00 96.00 102 LEU A CA 1
ATOM 858 C C . LEU A 1 102 ? -2.076 -0.255 -6.511 1.00 96.00 102 LEU A C 1
ATOM 860 O O . LEU A 1 102 ? -2.836 -0.417 -5.560 1.00 96.00 102 LEU A O 1
ATOM 864 N N . ASP A 1 103 ? -1.399 0.869 -6.728 1.00 95.12 103 ASP A N 1
ATOM 865 C CA . ASP A 1 103 ? -1.506 2.054 -5.875 1.00 95.12 103 ASP A CA 1
ATOM 866 C C . ASP A 1 103 ? -2.610 3.028 -6.330 1.00 95.12 103 ASP A C 1
ATOM 868 O O . ASP A 1 103 ? -2.965 3.949 -5.598 1.00 95.12 103 ASP A O 1
ATOM 872 N N . GLY A 1 104 ? -3.210 2.795 -7.502 1.00 95.06 104 GLY A N 1
ATOM 873 C CA . GLY A 1 104 ? -4.280 3.620 -8.061 1.00 95.06 104 GLY A CA 1
ATOM 874 C C . GLY A 1 104 ? -3.792 4.954 -8.625 1.00 95.06 104 GLY A C 1
ATOM 875 O O . GLY A 1 104 ? -4.615 5.818 -8.933 1.00 95.06 104 GLY A O 1
ATOM 876 N N . THR A 1 105 ? -2.479 5.136 -8.749 1.00 94.00 105 THR A N 1
ATOM 877 C CA . THR A 1 105 ? -1.883 6.318 -9.365 1.00 94.00 105 THR A CA 1
ATOM 878 C C . THR A 1 105 ? -1.774 6.144 -10.882 1.00 94.00 105 THR A C 1
ATOM 880 O O . THR A 1 105 ? -1.977 5.062 -11.430 1.00 94.00 105 THR A O 1
ATOM 883 N N . ASN A 1 106 ? -1.465 7.233 -11.579 1.00 93.50 106 ASN A N 1
ATOM 884 C CA . ASN A 1 106 ? -1.219 7.236 -13.021 1.00 93.50 106 ASN A CA 1
ATOM 885 C C . ASN A 1 106 ? 0.142 7.880 -13.341 1.00 93.50 106 ASN A C 1
ATOM 887 O O . ASN A 1 106 ? 0.346 8.422 -14.425 1.00 93.50 106 ASN A O 1
ATOM 891 N N . GLU A 1 107 ? 1.055 7.862 -12.365 1.00 94.00 107 GLU A N 1
ATOM 892 C CA . GLU A 1 107 ? 2.324 8.595 -12.392 1.00 94.00 107 GLU A CA 1
ATOM 893 C C . GLU A 1 107 ? 3.201 8.172 -13.568 1.00 94.00 107 GLU A C 1
ATOM 895 O O . GLU A 1 107 ? 3.801 9.018 -14.226 1.00 94.00 107 GLU A O 1
ATOM 900 N N . PHE A 1 108 ? 3.270 6.871 -13.871 1.00 95.38 108 PHE A N 1
ATOM 901 C CA . PHE A 1 108 ? 4.088 6.411 -14.986 1.00 95.38 108 PHE A CA 1
ATOM 902 C C . PHE A 1 108 ? 3.476 6.801 -16.333 1.00 95.38 108 PHE A C 1
ATOM 904 O O . PHE A 1 108 ? 4.202 7.159 -17.257 1.00 95.38 108 PHE A O 1
ATOM 911 N N . TYR A 1 109 ? 2.150 6.765 -16.459 1.00 92.38 109 TYR A N 1
ATOM 912 C CA . TYR A 1 109 ? 1.477 7.226 -17.674 1.00 92.38 109 TYR A CA 1
ATOM 913 C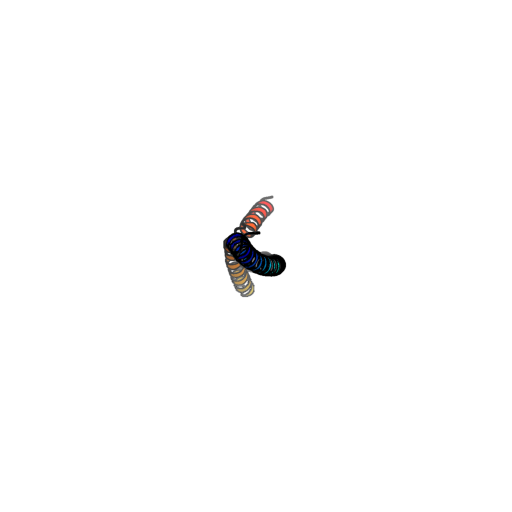 C . TYR A 1 109 ? 1.677 8.731 -17.899 1.00 92.38 109 TYR A C 1
ATOM 915 O O . TYR A 1 109 ? 2.003 9.144 -19.010 1.00 92.38 109 TYR A O 1
ATOM 923 N N . GLU A 1 110 ? 1.524 9.543 -16.851 1.00 93.81 110 GLU A N 1
ATOM 924 C CA . GLU A 1 110 ? 1.765 10.990 -16.901 1.00 93.81 110 GLU A CA 1
ATOM 925 C C . GLU A 1 110 ? 3.219 11.306 -17.253 1.00 93.81 110 GLU A C 1
ATOM 927 O O . GLU A 1 110 ? 3.475 12.135 -18.126 1.00 93.81 110 GLU A O 1
ATOM 932 N N . PHE A 1 111 ? 4.164 10.584 -16.647 1.00 92.81 111 PHE A N 1
ATOM 933 C CA . PHE A 1 111 ? 5.581 10.672 -16.977 1.00 92.81 111 PHE A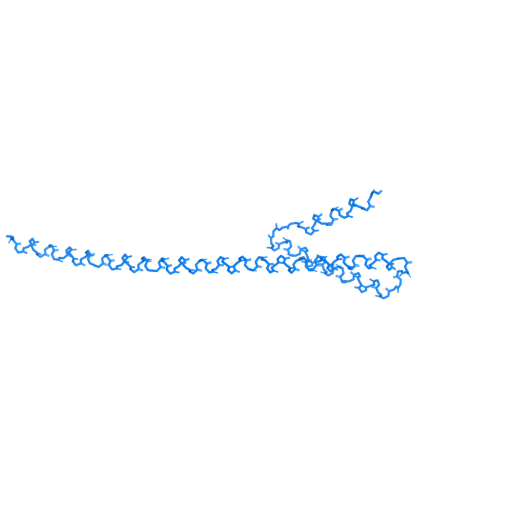 CA 1
ATOM 934 C C . PHE A 1 111 ? 5.852 10.397 -18.465 1.00 92.81 111 PHE A C 1
ATOM 936 O O . PHE A 1 111 ? 6.617 11.116 -19.107 1.00 92.81 111 PHE A O 1
ATOM 943 N N . LEU A 1 112 ? 5.227 9.366 -19.045 1.00 91.75 112 LEU A N 1
ATOM 944 C CA . LEU A 1 112 ? 5.378 9.079 -20.473 1.00 91.75 112 LEU A CA 1
ATOM 945 C C . LEU A 1 112 ? 4.830 10.210 -21.348 1.00 91.75 112 LEU A C 1
ATOM 947 O O . LEU A 1 112 ? 5.484 10.549 -22.329 1.00 91.75 112 LEU A O 1
ATOM 951 N N . GLY A 1 113 ? 3.688 10.796 -20.973 1.00 89.94 113 GLY A N 1
ATOM 952 C CA . GLY A 1 113 ? 3.075 11.914 -21.695 1.00 89.94 113 GLY A CA 1
ATOM 953 C C . GLY A 1 113 ? 3.954 13.165 -21.712 1.00 89.94 113 GLY A C 1
ATOM 954 O O . GLY A 1 113 ? 4.225 13.698 -22.782 1.00 89.94 113 GLY A O 1
ATOM 955 N N . GLN A 1 114 ? 4.491 13.572 -20.556 1.00 88.75 114 GLN A N 1
ATOM 956 C CA . GLN A 1 114 ? 5.416 14.716 -20.463 1.00 88.75 114 GLN A CA 1
ATOM 957 C C . GLN A 1 114 ? 6.627 14.549 -21.391 1.00 88.75 114 GLN A C 1
ATOM 959 O O . GLN A 1 114 ? 7.064 15.481 -22.056 1.00 88.75 114 GLN A O 1
ATOM 964 N N . MET A 1 115 ? 7.136 13.324 -21.494 1.00 80.25 115 MET A N 1
ATOM 965 C CA . MET A 1 115 ? 8.294 13.033 -22.331 1.00 80.25 115 MET A CA 1
ATOM 966 C C . MET A 1 115 ? 7.993 12.973 -23.839 1.00 80.25 115 MET A C 1
ATOM 968 O O . MET A 1 115 ? 8.940 12.949 -24.630 1.00 80.25 115 MET A O 1
ATOM 972 N N . GLU A 1 116 ? 6.731 12.829 -24.249 1.00 73.56 116 GLU A N 1
ATOM 973 C CA . GLU A 1 116 ? 6.321 12.934 -25.658 1.00 73.56 116 GLU A CA 1
ATOM 974 C C . GLU A 1 116 ? 6.226 14.403 -26.086 1.00 73.56 116 GLU A C 1
ATOM 976 O O . GLU A 1 116 ? 6.608 14.732 -27.208 1.00 73.56 116 GLU A O 1
ATOM 981 N N . ASP A 1 117 ? 5.819 15.290 -25.178 1.00 69.50 117 ASP A N 1
ATOM 982 C CA . ASP A 1 117 ? 5.783 16.734 -25.424 1.00 69.50 117 ASP A CA 1
ATOM 983 C C . ASP A 1 117 ? 7.206 17.317 -25.556 1.00 69.50 117 ASP A C 1
ATOM 985 O O . ASP A 1 117 ? 7.496 17.996 -26.540 1.00 69.50 117 ASP A O 1
ATOM 989 N N . ASP A 1 118 ? 8.140 16.933 -24.674 1.00 60.59 118 ASP A N 1
ATOM 990 C CA . ASP A 1 118 ? 9.546 17.393 -24.690 1.00 60.59 118 ASP A CA 1
ATOM 991 C C . ASP A 1 118 ? 10.350 16.972 -25.942 1.00 60.59 118 ASP A C 1
ATOM 993 O O . ASP A 1 118 ? 11.441 17.483 -26.188 1.00 60.59 118 ASP A O 1
ATOM 997 N N . THR A 1 119 ? 9.864 16.003 -26.728 1.00 58.62 119 THR A N 1
ATOM 998 C CA . THR A 1 119 ? 10.543 15.551 -27.964 1.00 58.62 119 THR A CA 1
ATOM 999 C C . THR A 1 119 ? 10.015 16.213 -29.238 1.00 58.62 119 THR A C 1
ATOM 1001 O O . THR A 1 119 ? 10.570 15.964 -30.310 1.00 58.62 119 THR A O 1
ATOM 1004 N N . ASN A 1 120 ? 8.974 17.047 -29.132 1.00 56.03 120 ASN A N 1
ATOM 1005 C CA . ASN A 1 120 ? 8.321 17.722 -30.257 1.00 56.03 120 ASN A CA 1
ATOM 1006 C C . ASN A 1 120 ? 8.591 19.245 -30.328 1.00 56.03 120 ASN A C 1
ATOM 1008 O O . ASN A 1 120 ? 8.053 19.897 -31.227 1.00 56.03 120 ASN A O 1
ATOM 1012 N N . GLU A 1 121 ? 9.417 19.797 -29.430 1.00 44.25 121 GLU A N 1
ATOM 1013 C CA . GLU A 1 121 ? 9.992 21.159 -29.505 1.00 44.25 121 GLU A CA 1
ATOM 1014 C C . GLU A 1 121 ? 11.401 21.159 -30.123 1.00 44.25 121 GLU A C 1
ATOM 1016 O O . GLU A 1 121 ? 11.699 22.103 -30.896 1.00 44.25 121 GLU A O 1
#